Protein 5FJL (pdb70)

Radius of gyration: 15.06 Å; Cα contacts (8 Å, |Δi|>4): 364; chains: 1; bounding box: 35×38×42 Å

Solvent-accessible surface area: 7728 Å² total; per-residue (Å²): 120,59,120,46,96,19,94,0,62,11,114,58,47,32,81,4,58,6,121,29,42,85,62,138,93,41,16,60,0,83,4,25,112,45,18,90,108,105,60,148,71,122,119,72,63,58,44,18,64,1,88,8,63,3,4,145,45,41,55,0,66,62,110,0,66,0,25,4,132,45,103,83,82,2,70,10,41,62,7,57,2,33,0,32,0,46,7,118,114,91,101,40,161,38,128,5,80,1,44,1,78,34,51,145,100,143,43,17,28,0,17,0,85,20,112,99,64,48,189,41,69,2,71,79,0,40,0,9,57,18,117,42,1,63,22,160

Foldseek 3Di:
DDKDKWWKAFPVGDIWIKMWDDDPQKIWMDIDDWEWDADPNDIDIGWDKDFCSQWPHQFQAQKIKGWIDTDDADWFDKWKFFKWFDFPVDIDTDIWIWTWHADPVRIIIIMIGHDDGDRTGTGMMTTHDIDITMDD

Organism: NCBI:txid1520002

Secondary structure (DSSP, 8-state):
-EEEEEEEE-TTS-EEEEEEEEETTEEEEEE-S-EEEEETTEEEEE-EEEEGGGSSS-B--SEEEEE-B-SS------EEEEEEEE-SS-EEEEEEEEEEEE-TTS-EEEEEE-S---SSB-SEEEEEEEPPEEE-

InterPro domains:
  IPR000931 Adenovirus fibre protein [PR00307] (18-28)
  IPR000931 Adenovirus fibre protein [PR00307] (31-43)
  IPR000931 Adenovirus fibre protein [PR00307] (164-178)
  IPR000931 Adenovirus fibre protein [PR00307] (197-207)
  IPR000931 Adenovirus fibre protein [PR00307] (256-270)
  IPR000939 Adenoviral fibre protein, repeat/shaft region [PF00608] (40-65)
  IPR000939 Adenoviral fibre protein, repeat/shaft region [PF00608] (79-104)
  IPR000939 Adenoviral fibre protein, repeat/shaft region [PF00608] (114-141)
  IPR000939 Adenoviral fibre protein, repeat/shaft region [PF00608] (187-224)
  IPR009013 Attachment protein shaft domain superfamily [SSF51225] (78-154)
  IPR009013 Attachment protein shaft domain superfamily [SSF51225] (154-234)
  IPR010537 Avian adenovirus fibre, N-terminal [PF06536] (229-280)

B-factor: mean 25.78, std 10.42, range [11.17, 63.88]

Sequence (136 aa):
VSYSSDGHFLTKSGGVIINFRKTRVTSIITTITIILGNYGLRVVNGELQN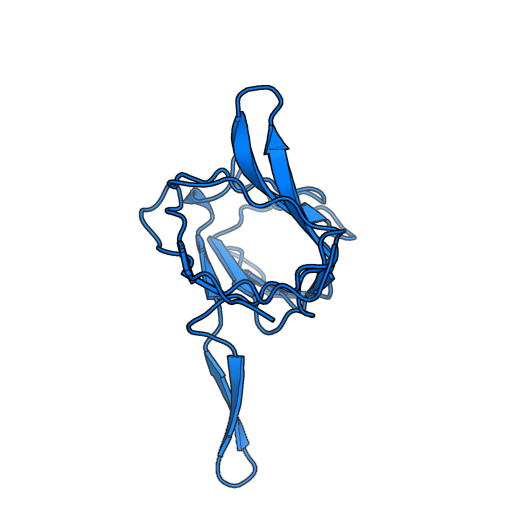TPLTFKGADFKSSTTLKDELLLIPLEGAVQLNTAPSTALLCIFITTDHVYRELLCCMMQFLTDVDKTPFLVVLRSSESKHETIQYMHIVTVHPFLSL

Nearest PDB structures (foldseek):
  5fjl-assembly1_A  TM=1.007E+00  e=2.735E-24  Raptor siadenovirus A
  5fld-assembly1_A  TM=9.907E-01  e=1.292E-20  Raptor siadenovirus A
  4cw8-assembly1_A  TM=8.689E-01  e=6.786E-10  Turkey adenovirus 3
  4d62-assembly1_A  TM=8.822E-01  e=1.836E-09  Avirulent turkey hemorrhagic enteritis virus
  4odb-assembly1_B  TM=4.948E-01  e=6.831E-03  Mammalian orthoreovirus 1 Lang

Structure (mmCIF, N/CA/C/O backbone):
data_5FJL
#
_entry.id   5FJL
#
_cell.length_a   81.720
_cell.length_b   81.720
_cell.length_c   81.720
_cell.angle_alpha   90.00
_cell.angle_beta   90.00
_cell.angle_gamma   90.00
#
_symmetry.space_group_name_H-M   'P 21 3'
#
loop_
_entity.id
_entity.type
_entity.pdbx_description
1 polymer 'FIBER PROTEIN'
2 non-polymer 'CHLORIDE ION'
3 water water
#
loop_
_atom_site.group_PDB
_atom_site.id
_atom_site.type_symbol
_atom_site.label_atom_id
_atom_site.label_alt_id
_atom_site.label_comp_id
_atom_site.label_asym_id
_atom_site.label_entity_id
_atom_site.label_seq_id
_atom_site.pdbx_PDB_ins_code
_atom_site.Cartn_x
_atom_site.Cartn_y
_atom_site.Cartn_z
_atom_site.occupancy
_atom_site.B_iso_or_equiv
_atom_site.auth_seq_id
_atom_site.auth_comp_id
_atom_site.auth_asym_id
_atom_site.auth_atom_id
_atom_site.pdbx_PDB_model_num
ATOM 1 N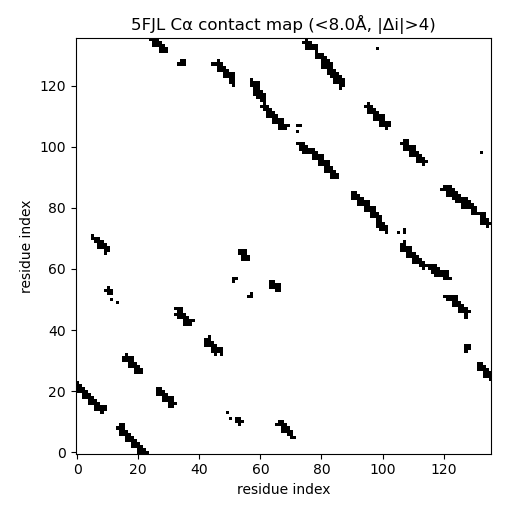 N . VAL A 1 37 ? 8.443 0.243 33.751 1.00 46.62 327 VAL A N 1
ATOM 2 C CA . VAL A 1 37 ? 8.051 1.599 34.270 1.00 46.54 327 VAL A CA 1
ATOM 3 C C . VAL A 1 37 ? 8.721 2.736 33.470 1.00 47.58 327 VAL A C 1
ATOM 4 O O . VAL A 1 37 ? 9.878 2.622 33.030 1.00 49.73 327 VAL A O 1
ATOM 8 N N . SER A 1 38 ? 7.983 3.823 33.271 1.00 41.76 328 SER A N 1
ATOM 9 C CA . SER A 1 38 ? 8.546 5.045 32.697 1.00 39.39 328 SER A CA 1
ATOM 10 C C . SER A 1 38 ? 7.949 6.229 33.441 1.00 37.21 328 SER A C 1
ATOM 11 O O . SER A 1 38 ? 7.022 6.053 34.238 1.00 30.89 328 SER A O 1
ATOM 14 N N . TYR A 1 39 ? 8.529 7.404 33.215 1.00 33.94 329 TYR A N 1
ATOM 15 C CA . TYR A 1 39 ? 8.218 8.610 33.974 1.00 34.57 329 TYR A CA 1
ATOM 16 C C . TYR A 1 39 ? 8.106 9.756 33.007 1.00 32.14 329 TYR A C 1
ATOM 17 O O . TYR A 1 39 ? 8.810 9.787 31.988 1.00 33.56 329 TYR A O 1
ATOM 26 N N . SER A 1 40 ? 7.203 10.693 33.269 1.00 28.26 330 SER A N 1
ATOM 27 C CA A SER A 1 40 ? 7.133 11.931 32.494 0.50 27.55 330 SER A CA 1
ATOM 28 C CA B SER A 1 40 ? 7.204 11.931 32.518 0.50 27.25 330 SER A CA 1
ATOM 29 C C . SER A 1 40 ? 6.887 13.089 33.447 1.00 27.79 330 SER A C 1
ATOM 30 O O . SER A 1 40 ? 6.114 12.949 34.388 1.00 28.48 330 SER A O 1
ATOM 35 N N . ASP A 1 41 ? 7.532 14.206 33.207 1.00 24.85 331 ASP A N 1
ATOM 36 C CA . ASP A 1 41 ? 7.335 15.427 33.972 1.00 25.49 331 ASP A CA 1
ATOM 37 C C . ASP A 1 41 ? 6.528 16.360 33.111 1.00 23.61 331 ASP A C 1
ATOM 38 O O . ASP A 1 41 ? 6.633 16.357 31.876 1.00 25.64 331 ASP A O 1
ATOM 43 N N . GLY A 1 42 ? 5.716 17.191 33.757 1.00 20.49 332 GLY A N 1
ATOM 44 C CA . GLY A 1 42 ? 4.981 18.220 33.060 1.00 20.19 332 GLY A CA 1
ATOM 45 C C . GLY A 1 42 ? 4.583 19.354 33.988 1.00 17.93 332 GLY A C 1
ATOM 46 O O . GLY A 1 42 ? 4.900 19.374 35.168 1.00 18.66 332 GLY A O 1
ATOM 47 N N . HIS A 1 43 ? 3.915 20.349 33.426 1.00 17.44 333 HIS A N 1
ATOM 48 C CA . HIS A 1 43 ? 3.394 21.442 34.214 1.00 17.08 333 HIS A CA 1
ATOM 49 C C . HIS A 1 43 ? 2.182 22.060 33.572 1.00 17.46 333 HIS A C 1
ATOM 50 O O . HIS A 1 43 ? 1.911 21.885 32.382 1.00 17.45 333 HIS A O 1
ATOM 57 N N . PHE A 1 44 ? 1.466 22.812 34.389 1.00 15.84 334 PHE A N 1
ATOM 58 C CA . PHE A 1 44 ? 0.366 23.666 33.964 1.00 16.21 334 PHE A CA 1
ATOM 59 C C . PHE A 1 44 ? 0.544 25.081 34.496 1.00 16.31 334 PHE A C 1
ATOM 60 O O . PHE A 1 44 ? 1.221 25.278 35.537 1.00 17.93 334 PHE A O 1
ATOM 68 N N . LEU A 1 45 ? -0.013 26.057 33.801 1.00 16.06 335 LEU A N 1
ATOM 69 C CA . LEU A 1 45 ? -0.140 27.441 34.252 1.00 16.68 335 LEU A CA 1
ATOM 70 C C . LEU A 1 45 ? -1.566 27.701 34.698 1.00 16.33 335 LEU A C 1
ATOM 71 O O . LEU A 1 45 ? -2.512 27.299 34.003 1.00 17.46 335 LEU A O 1
ATOM 76 N N . THR A 1 46 ? -1.720 28.401 35.802 1.00 16.46 336 THR A N 1
ATOM 77 C CA . THR A 1 46 ? -3.029 28.872 36.265 1.00 17.12 336 THR A CA 1
ATOM 78 C C . THR A 1 46 ? -3.308 30.283 35.715 1.00 18.03 336 THR A C 1
ATOM 79 O O . THR A 1 46 ? -2.399 30.950 35.168 1.00 18.15 336 THR A O 1
ATOM 83 N N . LYS A 1 47 ? -4.531 30.762 35.884 1.00 18.02 337 LYS A N 1
ATOM 84 C CA . LYS A 1 47 ? -4.917 32.097 35.363 1.00 19.78 337 LYS A CA 1
ATOM 85 C C . LYS A 1 47 ? -4.082 33.199 35.938 1.00 20.64 337 LYS A C 1
ATOM 86 O O . LYS A 1 47 ? -3.801 34.165 35.221 1.00 23.50 337 LYS A O 1
ATOM 92 N N . SER A 1 48 ? -3.641 33.088 37.184 1.00 19.34 338 SER A N 1
ATOM 93 C CA . SER A 1 48 ? -2.861 34.141 37.831 1.00 20.09 338 SER A CA 1
ATOM 94 C C . SER A 1 48 ? -1.369 34.006 37.501 1.00 21.93 338 SER A C 1
ATOM 95 O O . SER A 1 48 ? -0.560 34.790 38.020 1.00 25.81 338 SER A O 1
ATOM 98 N N . GLY A 1 49 ? -1.003 33.016 36.699 1.00 20.98 339 GLY A N 1
ATOM 99 C CA . GLY A 1 49 ? 0.399 32.781 36.344 1.00 22.95 339 GLY A CA 1
ATOM 100 C C . GLY A 1 49 ? 1.177 31.838 37.217 1.00 23.54 339 GLY A C 1
ATOM 101 O O . GLY A 1 49 ? 2.443 31.744 37.120 1.00 28.66 339 GLY A O 1
ATOM 102 N N . GLY A 1 50 ? 0.520 31.081 38.076 1.00 20.95 340 GLY A N 1
ATOM 103 C CA . GLY A 1 50 ? 1.146 30.087 38.918 1.00 20.93 340 GLY A CA 1
ATOM 104 C C . GLY A 1 50 ? 1.508 28.863 38.091 1.00 20.96 340 GLY A C 1
ATOM 105 O O . GLY A 1 50 ? 0.836 28.546 37.095 1.00 21.26 340 GLY A O 1
ATOM 106 N N . VAL A 1 51 ? 2.580 28.185 38.483 1.00 19.98 341 VAL A N 1
ATOM 107 C CA . VAL A 1 51 ? 3.015 26.960 37.828 1.00 19.09 341 VAL A CA 1
ATOM 108 C C . VAL A 1 51 ? 2.753 25.778 38.757 1.00 20.81 341 VAL A C 1
ATOM 109 O O . VAL A 1 51 ? 3.186 25.807 39.918 1.00 21.88 341 VAL A O 1
ATOM 113 N N . ILE A 1 52 ? 2.062 24.775 38.239 1.00 19.27 342 ILE A N 1
ATOM 114 C CA A ILE A 1 52 ? 1.799 23.486 38.901 0.50 19.47 342 ILE A CA 1
ATOM 115 C CA B ILE A 1 52 ? 1.827 23.504 38.917 0.50 20.11 342 ILE A CA 1
ATOM 116 C C . ILE A 1 52 ? 2.669 22.462 38.201 1.00 19.50 342 ILE A C 1
ATOM 117 O O . ILE A 1 52 ? 2.435 22.158 37.054 1.00 19.67 342 ILE A O 1
ATOM 126 N N . ASN A 1 53 ? 3.626 21.890 38.892 1.00 19.92 343 ASN A N 1
ATOM 127 C CA . ASN A 1 53 ? 4.470 20.845 38.313 1.00 20.33 343 ASN A CA 1
ATOM 128 C C . ASN A 1 53 ? 3.906 19.506 38.681 1.00 19.59 343 ASN A C 1
ATOM 129 O O . ASN A 1 53 ? 3.335 19.334 39.786 1.00 19.59 343 ASN A O 1
ATOM 134 N N . PHE A 1 54 ? 4.025 18.538 37.788 1.00 18.84 344 PHE A N 1
ATOM 135 C CA . PHE A 1 54 ? 3.635 17.178 38.119 1.00 19.50 344 PHE A CA 1
ATOM 136 C C . PHE A 1 54 ? 4.600 16.146 37.544 1.00 20.21 344 PHE A C 1
ATOM 137 O O . PHE A 1 54 ? 5.326 16.442 36.606 1.00 19.85 344 PHE A O 1
ATOM 145 N N . ARG A 1 55 ? 4.612 14.950 38.135 1.00 20.21 345 ARG A N 1
ATOM 146 C CA . ARG A 1 55 ? 5.375 13.819 37.634 1.00 22.49 345 ARG A CA 1
ATOM 147 C C . ARG A 1 55 ? 4.481 12.628 37.527 1.00 21.49 345 ARG A C 1
ATOM 148 O O . ARG A 1 55 ? 3.821 12.287 38.517 1.00 21.20 345 ARG A O 1
ATOM 156 N N . LYS A 1 56 ? 4.415 12.011 36.350 1.00 22.18 346 LYS A N 1
ATOM 157 C CA . LYS A 1 56 ? 3.602 10.813 36.084 1.00 22.92 346 LYS A CA 1
ATOM 158 C C . LYS A 1 56 ? 4.526 9.611 36.098 1.00 26.51 346 LYS A C 1
ATOM 159 O O . LYS A 1 56 ? 5.619 9.649 35.503 1.00 29.13 346 LYS A O 1
ATOM 165 N N . THR A 1 57 ? 4.129 8.574 36.817 1.00 23.27 347 THR A N 1
ATOM 166 C CA . THR A 1 57 ? 4.789 7.274 36.827 1.00 24.38 347 THR A CA 1
ATOM 167 C C . THR A 1 57 ? 3.844 6.275 36.179 1.00 25.71 347 THR A C 1
ATOM 168 O O 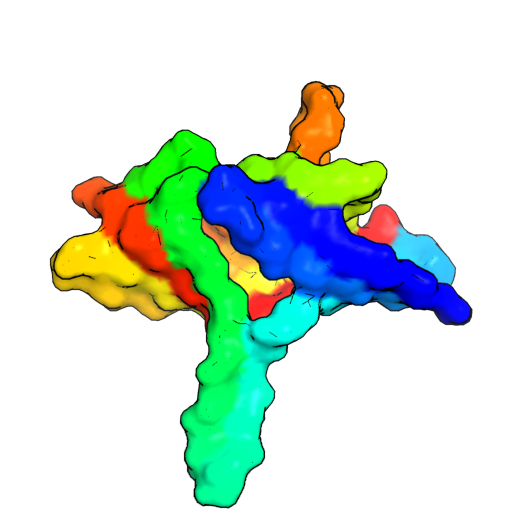. THR A 1 57 ? 2.731 6.071 36.657 1.00 24.07 347 THR A O 1
ATOM 172 N N . ARG A 1 58 ? 4.282 5.639 35.085 1.00 28.16 348 ARG A N 1
ATOM 173 C CA . ARG A 1 58 ? 3.463 4.686 34.356 1.00 31.49 348 ARG A CA 1
ATOM 174 C C . ARG A 1 58 ? 3.903 3.273 34.655 1.00 36.63 348 ARG A C 1
ATOM 175 O O . ARG A 1 58 ? 5.064 2.945 34.405 1.00 38.62 348 ARG A O 1
ATOM 183 N N . VAL A 1 59 ? 2.981 2.444 35.140 1.00 38.37 349 VAL A N 1
ATOM 184 C CA . VAL A 1 59 ? 3.203 0.993 35.234 1.00 45.23 349 VAL A CA 1
ATOM 185 C C . VAL A 1 59 ? 2.077 0.239 34.526 1.00 44.02 349 VAL A C 1
ATOM 186 O O . VAL A 1 59 ? 0.955 0.133 35.041 1.00 43.04 349 VAL A O 1
ATOM 190 N N . THR A 1 60 ? 2.394 -0.273 33.333 1.00 43.87 350 THR A N 1
ATOM 191 C CA . THR A 1 60 ? 1.411 -0.810 32.385 1.00 44.06 350 THR A CA 1
ATOM 192 C C . THR A 1 60 ? 0.354 0.262 32.053 1.00 45.68 350 THR A C 1
ATOM 193 O O . THR A 1 60 ? 0.726 1.408 31.782 1.00 47.37 350 THR A O 1
ATOM 197 N N . SER A 1 61 ? -0.940 -0.087 32.104 1.00 41.07 351 SER A N 1
ATOM 198 C CA . SER A 1 61 ? -2.030 0.855 31.820 1.00 40.00 351 SER A CA 1
ATOM 199 C C . SER A 1 61 ? -2.460 1.729 33.004 1.00 35.17 351 SER A C 1
ATOM 200 O O . SER A 1 61 ? -3.444 2.474 32.875 1.00 40.45 351 SER A O 1
ATOM 203 N N A ILE A 1 62 ? -1.781 1.628 34.148 0.50 32.08 352 ILE A N 1
ATOM 204 N N B ILE A 1 62 ? -1.743 1.645 34.122 0.50 30.42 352 ILE A N 1
ATOM 205 C CA A ILE A 1 62 ? -2.048 2.591 35.224 0.50 29.00 352 ILE A CA 1
ATOM 206 C CA B ILE A 1 62 ? -1.975 2.515 35.277 0.50 26.73 352 ILE A CA 1
ATOM 207 C C A ILE A 1 62 ? -0.937 3.603 35.422 0.50 27.30 352 ILE A C 1
ATOM 208 C C B ILE A 1 62 ? -0.940 3.640 35.238 0.50 25.87 352 ILE A C 1
ATOM 209 O O A ILE A 1 62 ? 0.254 3.245 35.533 0.50 24.72 352 ILE A O 1
ATOM 210 O O B ILE A 1 62 ? 0.228 3.410 34.928 0.50 24.26 352 ILE A O 1
ATOM 219 N N . THR A 1 63 ? -1.364 4.866 35.516 1.00 24.52 353 THR A N 1
ATOM 220 C CA A THR A 1 63 ? -0.461 5.963 35.756 0.50 23.17 353 THR A CA 1
ATOM 221 C CA B THR A 1 63 ? -0.395 5.875 35.843 0.50 23.70 353 THR A CA 1
ATOM 222 C C . THR A 1 63 ? -0.762 6.549 37.147 1.00 22.04 353 THR A C 1
ATOM 223 O O . THR A 1 63 ? -1.926 6.682 37.511 1.00 21.97 353 THR A O 1
ATOM 230 N N . ILE A 1 64 ? 0.273 6.912 37.854 1.00 20.04 354 ILE A N 1
ATOM 231 C CA . ILE A 1 64 ? 0.179 7.573 39.160 1.00 20.04 354 ILE A CA 1
ATOM 232 C C . ILE A 1 64 ? 0.861 8.908 39.017 1.00 20.69 354 ILE A C 1
ATOM 233 O O . ILE A 1 64 ? 2.033 8.986 38.638 1.00 20.74 354 ILE A O 1
ATOM 238 N N . THR A 1 65 ? 0.144 9.982 39.320 1.00 18.05 355 THR A N 1
ATOM 239 C CA . THR A 1 65 ? 0.652 11.343 39.184 1.00 18.03 355 THR A CA 1
ATOM 240 C C . THR A 1 65 ? 0.735 12.019 40.526 1.00 18.47 355 THR A C 1
ATOM 241 O O . THR A 1 65 ? -0.242 11.992 41.310 1.00 18.36 355 THR A O 1
ATOM 245 N N A ILE A 1 66 ? 1.874 12.646 40.791 0.50 18.54 356 ILE A N 1
ATOM 246 N N B ILE A 1 66 ? 1.854 12.664 40.803 0.50 18.14 356 ILE A N 1
ATOM 247 C CA A ILE A 1 66 ? 2.137 13.413 42.002 0.50 18.69 356 ILE A CA 1
ATOM 248 C CA B ILE A 1 66 ? 1.995 13.445 42.014 0.50 18.11 356 ILE A CA 1
ATOM 249 C C A ILE A 1 66 ? 2.312 14.865 41.584 0.50 19.26 356 ILE A C 1
ATOM 250 C C B ILE A 1 66 ? 2.457 14.864 41.701 0.50 18.81 356 ILE A C 1
ATOM 251 O O A ILE A 1 66 ? 2.833 15.126 40.503 0.50 18.63 356 ILE A O 1
ATOM 252 O O B ILE A 1 66 ? 3.313 15.114 40.844 0.50 18.52 356 ILE A O 1
ATOM 261 N N . LEU A 1 67 ? 1.860 15.805 42.401 1.00 19.50 357 LEU A N 1
ATOM 262 C CA . LEU A 1 67 ? 2.155 17.215 42.185 1.00 19.56 357 LEU A CA 1
ATOM 263 C C . LEU A 1 67 ? 3.424 17.605 42.941 1.00 23.73 357 LEU A C 1
ATOM 264 O O . LEU A 1 67 ? 3.658 17.148 44.054 1.00 26.30 357 LEU A O 1
ATOM 269 N N . GLY A 1 68 ? 4.228 18.461 42.347 1.00 22.37 358 GLY A N 1
ATOM 270 C CA . GLY A 1 68 ? 5.524 18.814 42.906 1.00 25.24 358 GLY A CA 1
ATOM 271 C C . GLY A 1 68 ? 5.507 20.007 43.801 1.00 27.33 358 GLY A C 1
ATOM 272 O O . GLY A 1 68 ? 4.531 20.744 43.865 1.00 28.57 358 GLY A O 1
ATOM 273 N N . ASN A 1 69 ? 6.621 20.203 44.519 1.00 31.27 359 ASN A N 1
ATOM 274 C CA . ASN A 1 69 ? 6.935 21.513 45.157 1.00 37.18 359 ASN A CA 1
ATOM 275 C C . ASN A 1 69 ? 6.065 21.872 46.350 1.00 33.48 359 ASN A C 1
ATOM 276 O O . ASN A 1 69 ? 5.795 23.037 46.612 1.00 38.22 359 ASN A O 1
ATOM 281 N N . TYR A 1 70 ? 5.626 20.852 47.065 1.00 33.44 360 TYR A N 1
ATOM 282 C CA . TYR A 1 70 ? 4.799 21.067 48.236 1.00 32.67 360 TYR A CA 1
ATOM 283 C C . TYR A 1 70 ? 4.867 19.804 49.077 1.00 31.70 360 TYR A C 1
ATOM 284 O O . TYR A 1 70 ? 5.322 18.773 48.595 1.00 34.32 360 TYR A O 1
ATOM 293 N N . GLY A 1 71 ? 4.409 19.899 50.321 1.00 30.91 361 GLY A N 1
ATOM 294 C CA . GLY A 1 71 ? 4.140 18.737 51.172 1.00 29.59 361 GLY A CA 1
ATOM 295 C C . GLY A 1 71 ? 4.506 18.953 52.635 1.00 28.75 361 GLY A C 1
ATOM 296 O O . GLY A 1 71 ? 4.948 20.042 53.019 1.00 25.02 361 GLY A O 1
ATOM 297 N N . LEU A 1 72 ? 4.286 17.886 53.425 1.00 27.98 362 LEU A N 1
ATOM 298 C CA . LEU A 1 72 ? 4.614 17.825 54.852 1.00 26.19 362 LEU A CA 1
ATOM 299 C C . LEU A 1 72 ? 6.039 17.326 55.125 1.00 25.60 362 LEU A C 1
ATOM 300 O O . LEU A 1 72 ? 6.555 16.492 54.406 1.00 26.53 362 LEU A O 1
ATOM 305 N N . ARG A 1 73 ? 6.630 17.829 56.211 1.00 24.53 363 ARG A N 1
ATOM 306 C CA . ARG A 1 73 ? 7.907 17.311 56.716 1.00 24.62 363 ARG A CA 1
ATOM 307 C C . ARG A 1 73 ? 7.904 17.389 58.220 1.00 22.28 363 ARG A C 1
ATOM 308 O O . ARG A 1 73 ? 7.231 18.233 58.816 1.00 24.22 363 ARG A O 1
ATOM 316 N N . VAL A 1 74 ? 8.664 16.490 58.847 1.00 23.14 364 VAL A N 1
ATOM 317 C CA . VAL A 1 74 ? 8.860 16.565 60.283 1.00 22.91 364 VAL A CA 1
ATOM 318 C C . VAL A 1 74 ? 10.326 16.923 60.523 1.00 22.28 364 VAL A C 1
ATOM 319 O O . VAL A 1 74 ? 11.181 16.270 59.992 1.00 25.22 364 VAL A O 1
ATOM 323 N N . VAL A 1 75 ? 10.545 17.992 61.283 1.00 25.60 365 VAL A N 1
ATOM 324 C CA . VAL A 1 75 ? 11.893 18.539 61.517 1.00 28.04 365 VAL A CA 1
ATOM 325 C C . VAL A 1 75 ? 12.066 18.661 63.011 1.00 28.59 365 VAL A C 1
ATOM 326 O O . VAL A 1 75 ? 11.448 19.512 63.641 1.00 30.37 365 VAL A O 1
ATOM 330 N N . ASN A 1 76 ? 12.864 17.757 63.580 1.00 29.30 366 ASN A N 1
ATOM 331 C CA . ASN A 1 76 ? 13.081 17.703 65.040 1.00 32.13 366 ASN A CA 1
ATOM 332 C C . ASN A 1 76 ? 11.775 17.738 65.834 1.00 32.60 366 ASN A C 1
ATOM 333 O O . ASN A 1 76 ? 11.585 18.549 66.758 1.00 33.52 366 ASN A O 1
ATOM 338 N N . GLY A 1 77 ? 10.870 16.840 65.429 1.00 30.91 367 GLY A N 1
ATOM 339 C CA . GLY A 1 77 ? 9.590 16.618 66.060 1.00 31.01 367 GLY A CA 1
ATOM 340 C C . GLY A 1 77 ? 8.515 17.639 65.816 1.00 31.27 367 GLY A C 1
ATOM 341 O O . GLY A 1 77 ? 7.467 17.581 66.448 1.00 31.05 367 GLY A O 1
ATOM 342 N N . GLU A 1 78 ? 8.766 18.586 64.911 1.00 30.49 368 GLU A N 1
ATOM 343 C CA . GLU A 1 78 ? 7.802 19.631 64.606 1.00 32.03 368 GLU A CA 1
ATOM 344 C C . GLU A 1 78 ? 7.378 19.484 63.158 1.00 27.84 368 GLU A C 1
ATOM 345 O O . GLU A 1 78 ? 8.201 19.314 62.267 1.00 28.55 368 GLU A O 1
ATOM 351 N N . LEU A 1 79 ? 6.071 19.501 62.948 1.00 27.20 369 LEU A N 1
ATOM 352 C CA . LEU A 1 79 ? 5.521 19.367 61.613 1.00 27.23 369 LEU A CA 1
ATOM 353 C C . LEU A 1 79 ? 5.627 20.720 60.909 1.00 27.36 369 LEU A C 1
ATOM 354 O O . LEU A 1 79 ? 5.220 21.746 61.479 1.00 31.29 369 LEU A O 1
ATOM 359 N N . GLN A 1 80 ? 6.158 20.685 59.703 1.00 25.51 370 GLN A N 1
ATOM 360 C CA . GLN A 1 80 ? 6.226 21.854 58.839 1.00 28.72 370 GLN A CA 1
ATOM 361 C C . GLN A 1 80 ? 5.556 21.493 57.539 1.00 27.71 370 GLN A C 1
ATOM 362 O O . GLN A 1 80 ? 5.405 20.314 57.211 1.00 27.71 370 GLN A O 1
ATOM 368 N N . ASN A 1 81 ? 5.117 22.489 56.786 1.00 24.83 371 ASN A N 1
ATOM 369 C CA . ASN A 1 81 ? 4.620 22.202 55.467 1.00 24.33 371 ASN A CA 1
ATOM 370 C C . ASN A 1 81 ? 4.734 23.355 54.492 1.00 22.79 371 ASN A C 1
ATOM 371 O O . ASN A 1 81 ? 4.808 24.508 54.889 1.00 25.94 371 ASN A O 1
ATOM 376 N N . THR A 1 82 ? 4.780 22.983 53.233 1.00 22.88 372 THR A N 1
ATOM 377 C CA . THR A 1 82 ? 4.725 23.905 52.130 1.00 23.84 372 THR A CA 1
ATOM 378 C C . THR A 1 82 ? 3.483 23.498 51.338 1.00 21.94 372 THR A C 1
ATOM 379 O O . THR A 1 82 ? 3.457 22.398 50.760 1.00 23.60 372 THR A O 1
ATOM 383 N N . PRO A 1 83 ? 2.455 24.365 51.333 1.00 21.48 373 PRO A N 1
ATOM 384 C CA . PRO A 1 83 ? 1.255 23.989 50.564 1.00 20.09 373 PRO A CA 1
ATOM 385 C C . PRO A 1 83 ? 1.365 24.325 49.114 1.00 19.83 373 PRO A C 1
ATOM 386 O O . PRO A 1 83 ? 2.244 25.111 48.716 1.00 21.66 373 PRO A O 1
ATOM 390 N N . LEU A 1 84 ? 0.496 23.758 48.294 1.00 17.79 374 LEU A N 1
ATOM 391 C CA . LEU A 1 84 ? 0.298 24.251 46.965 1.00 18.46 374 LEU A CA 1
ATOM 392 C C . LEU A 1 84 ? -0.846 25.267 47.030 1.00 17.58 374 LEU A C 1
ATOM 393 O O . LEU A 1 84 ? -1.976 24.910 47.398 1.00 17.89 374 LEU A O 1
ATOM 398 N N . THR A 1 85 ? -0.574 26.514 46.660 1.00 17.04 375 THR A N 1
ATOM 399 C CA . THR A 1 85 ? -1.503 27.614 46.887 1.00 17.19 375 THR A CA 1
ATOM 400 C C . THR A 1 85 ? -2.086 28.128 45.585 1.00 18.12 375 THR A C 1
ATOM 401 O O . THR A 1 85 ? -1.374 28.404 44.608 1.00 19.41 375 THR A O 1
ATOM 405 N N . PHE A 1 86 ? -3.406 28.230 45.585 1.00 16.35 376 PHE A N 1
ATOM 406 C CA . PHE A 1 86 ? -4.172 28.845 44.501 1.00 16.21 376 PHE A CA 1
ATOM 407 C C . PHE A 1 86 ? -4.810 30.124 45.015 1.00 16.71 376 PHE A C 1
ATOM 408 O O . PHE A 1 86 ? -5.230 30.201 46.179 1.00 18.26 376 PHE A O 1
ATOM 416 N N . LYS A 1 87 ? -4.930 31.111 44.157 1.00 17.17 377 LYS A N 1
ATOM 417 C CA . LYS A 1 87 ? -5.619 32.344 44.463 1.00 16.94 377 LYS A CA 1
ATOM 418 C C . LYS A 1 87 ? -7.077 32.246 44.056 1.00 16.35 377 LYS A C 1
ATOM 419 O O . LYS A 1 87 ? -7.408 31.504 43.127 1.00 16.23 377 LYS A O 1
ATOM 425 N N . GLY A 1 88 ? -7.946 33.069 44.642 1.00 17.50 378 GLY A N 1
ATOM 426 C CA . GLY A 1 88 ? -9.305 33.176 44.115 1.00 18.00 378 GLY A CA 1
ATOM 427 C C . GLY A 1 88 ? -9.377 33.416 42.609 1.00 17.23 378 GLY A C 1
ATOM 428 O O . GLY A 1 88 ? -10.245 32.882 41.909 1.00 18.62 378 GLY A O 1
ATOM 429 N N . ALA A 1 89 ? -8.430 34.205 42.107 1.00 18.48 379 ALA A N 1
ATOM 430 C CA . ALA A 1 89 ? -8.326 34.526 40.697 1.00 18.91 379 ALA A CA 1
ATOM 431 C C . ALA A 1 89 ? -8.059 33.331 39.811 1.00 18.48 379 ALA A C 1
ATOM 432 O O . ALA A 1 89 ? -8.240 33.447 38.591 1.00 21.54 379 ALA A O 1
ATOM 434 N N . ASP A 1 90 ? -7.620 32.199 40.380 1.00 16.78 380 ASP A N 1
ATOM 435 C CA . ASP A 1 90 ? -7.355 31.010 39.601 1.00 17.39 380 ASP A CA 1
ATOM 436 C C . ASP A 1 90 ? -8.619 30.208 39.275 1.00 16.05 380 ASP A C 1
ATOM 437 O O . ASP A 1 90 ? -8.581 29.306 38.452 1.00 16.75 380 ASP A O 1
ATOM 442 N N . PHE A 1 91 ? -9.736 30.514 39.953 1.00 16.08 381 PHE A N 1
ATOM 443 C CA . PHE A 1 91 ? -10.954 29.748 39.782 1.00 16.92 381 PHE A CA 1
ATOM 444 C C . PHE A 1 91 ? -11.815 30.354 38.683 1.00 18.78 381 PHE A C 1
ATOM 445 O O . PHE A 1 91 ? -11.715 31.562 38.393 1.00 19.36 381 PHE A O 1
ATOM 453 N N . LYS A 1 92 ? -12.674 29.543 38.086 1.00 17.71 382 LYS A N 1
ATOM 454 C CA . LYS A 1 92 ? -13.640 30.077 37.103 1.00 20.03 382 LYS A CA 1
ATOM 455 C C . LYS A 1 92 ? -14.521 31.109 37.784 1.00 20.75 382 LYS A C 1
ATOM 456 O O . LYS A 1 92 ? -14.767 32.216 37.235 1.00 22.55 382 LYS A O 1
ATOM 462 N N . SER A 1 93 ? -15.003 30.785 38.962 1.00 20.08 383 SER A N 1
ATOM 463 C CA . SER A 1 93 ? -15.710 31.658 39.826 1.00 22.80 383 SER A CA 1
ATOM 464 C C . SER A 1 93 ? -15.058 31.587 41.210 1.00 23.18 383 SER A C 1
ATOM 465 O O . SER A 1 93 ? -14.817 30.500 41.704 1.00 23.50 383 SER A O 1
ATOM 468 N N . SER A 1 94 ? -14.817 32.730 41.832 1.00 24.65 384 SER A N 1
ATOM 469 C CA . SER A 1 94 ? -14.183 32.747 43.147 1.00 24.47 384 SER A CA 1
ATOM 470 C C . SER A 1 94 ? -15.113 32.492 44.333 1.00 23.36 384 SER A C 1
ATOM 471 O O . SER A 1 94 ? -14.664 32.385 45.469 1.00 23.33 384 SER A O 1
ATOM 474 N N . THR A 1 95 ? -16.424 32.361 44.111 1.00 20.44 385 THR A N 1
ATOM 475 C CA A THR A 1 95 ? -17.308 32.032 45.210 0.50 19.98 385 THR A CA 1
ATOM 476 C CA B THR A 1 95 ? -17.289 32.049 45.234 0.50 19.91 385 THR A CA 1
ATOM 477 C C . THR A 1 95 ? -16.993 30.650 45.750 1.00 20.03 385 THR A C 1
ATOM 478 O O . THR A 1 95 ? -16.706 29.734 44.967 1.00 19.64 385 THR A O 1
ATOM 485 N N . LEU A 1 96 ? -17.085 30.507 47.059 1.00 18.00 386 LEU A N 1
ATOM 486 C CA . LEU A 1 96 ? -16.761 29.255 47.738 1.00 18.28 386 LEU A CA 1
ATOM 487 C C . LEU A 1 96 ? -17.917 28.244 47.635 1.00 18.88 386 LEU A C 1
ATOM 488 O O . LEU A 1 96 ? -18.515 27.847 48.642 1.00 19.50 386 LEU A O 1
ATOM 493 N N . LYS A 1 97 ? -18.149 27.823 46.408 1.00 19.57 387 LYS A N 1
ATOM 494 C CA . LYS A 1 97 ? -19.191 26.877 46.070 1.00 19.72 387 LYS A CA 1
ATOM 495 C C . LYS A 1 97 ? -18.785 25.467 46.493 1.00 19.47 387 LYS A C 1
ATOM 496 O O . LYS A 1 97 ? -17.618 25.210 46.823 1.00 19.01 387 LYS A O 1
ATOM 502 N N . ASP A 1 98 ? -19.714 24.531 46.396 1.00 18.47 388 ASP A N 1
ATOM 503 C CA . ASP A 1 98 ? -19.363 23.120 46.679 1.00 18.77 388 ASP A CA 1
ATOM 504 C C . ASP A 1 98 ? -18.758 22.361 45.475 1.00 18.38 388 ASP A C 1
ATOM 505 O O . ASP A 1 98 ? -18.373 21.180 45.578 1.00 17.48 388 ASP A O 1
ATOM 510 N N . GLU A 1 99 ? -18.614 23.050 44.342 1.00 17.22 389 GLU A N 1
ATOM 511 C CA . GLU A 1 99 ? -17.930 22.560 43.164 1.00 19.06 389 GLU A CA 1
ATOM 512 C C . GLU A 1 99 ? -17.101 23.728 42.674 1.00 18.10 389 GLU A C 1
ATOM 513 O O . GLU A 1 99 ? -17.659 24.815 42.431 1.00 19.09 389 GLU A O 1
ATOM 519 N N . LEU A 1 100 ? -15.807 23.518 42.480 1.00 16.10 390 LEU A N 1
ATOM 520 C CA . LEU A 1 100 ? -14.915 24.582 42.032 1.00 15.98 390 LEU A CA 1
ATOM 521 C C . LEU A 1 100 ? -14.132 24.107 40.830 1.00 15.72 390 LEU A C 1
ATOM 522 O O . LEU A 1 100 ? -13.710 22.949 40.749 1.00 16.20 390 LEU A O 1
ATOM 527 N N . LEU A 1 101 ? -13.882 25.023 39.887 1.00 16.20 391 LEU A N 1
ATOM 528 C CA A LEU A 1 101 ? -13.195 24.733 38.636 0.50 16.20 391 LEU A CA 1
ATOM 529 C CA B LEU A 1 101 ? -13.178 24.711 38.645 0.50 16.15 391 LEU A CA 1
ATOM 530 C C . LEU A 1 101 ? -11.969 25.613 38.486 1.00 16.71 391 LEU A C 1
ATOM 531 O O . LEU A 1 101 ? -12.078 26.823 38.594 1.00 17.43 391 LEU A O 1
ATOM 540 N N . ILE A 1 102 ? -10.822 25.007 38.229 1.00 15.60 392 ILE A N 1
ATOM 541 C CA . ILE A 1 102 ? -9.575 25.741 38.009 1.00 15.55 392 ILE A CA 1
ATOM 542 C C . ILE A 1 102 ? -9.135 25.440 36.582 1.00 16.10 392 ILE A C 1
ATOM 543 O O . ILE A 1 102 ? -8.616 24.370 36.304 1.00 15.69 392 ILE A O 1
ATOM 548 N N . PRO A 1 103 ? -9.310 26.412 35.659 1.00 15.89 393 PRO A N 1
ATOM 549 C CA . PRO A 1 103 ? -8.882 26.160 34.289 1.00 16.27 393 PRO A CA 1
ATOM 550 C C . PRO A 1 103 ? -7.366 26.287 34.164 1.00 16.72 393 PRO A C 1
ATOM 551 O O . PRO A 1 103 ? -6.783 27.200 34.783 1.00 18.51 393 PRO A O 1
ATOM 555 N N . LEU A 1 104 ? -6.755 25.397 33.422 1.00 16.55 394 LEU A N 1
ATOM 556 C CA . LEU A 1 104 ? -5.302 25.324 33.309 1.00 16.47 394 LEU A CA 1
ATOM 557 C C . LEU A 1 104 ? -4.876 25.505 31.857 1.00 18.49 394 LEU A C 1
ATOM 558 O O . LEU A 1 104 ? -5.694 25.377 30.933 1.00 20.34 394 LEU A O 1
ATOM 563 N N . GLU A 1 105 ? -3.602 25.779 31.655 1.00 17.76 395 GLU A N 1
ATOM 564 C CA . GLU A 1 105 ? -2.979 25.751 30.334 1.00 18.87 395 GLU A CA 1
ATOM 565 C C . GLU A 1 105 ? -1.706 24.953 30.413 1.00 19.10 395 GLU A C 1
ATOM 566 O O . GLU A 1 105 ? -0.971 25.059 31.393 1.00 18.31 395 GLU A O 1
ATOM 572 N N . GLY A 1 106 ? -1.405 24.158 29.388 1.00 19.30 396 GLY A N 1
ATOM 573 C CA . GLY A 1 106 ? -0.158 23.441 29.314 1.00 18.95 396 GLY A CA 1
ATOM 574 C C . GLY A 1 106 ? -0.075 22.573 28.088 1.00 19.59 396 GLY A C 1
ATOM 575 O O . GLY A 1 106 ? -1.024 22.594 27.287 1.00 21.04 396 GLY A O 1
ATOM 576 N N . ALA A 1 107 ? 1.013 21.830 27.955 1.00 19.49 397 ALA A N 1
ATOM 577 C CA . ALA A 1 107 ? 1.278 21.105 26.706 1.00 21.90 397 ALA A CA 1
ATOM 578 C C . ALA A 1 107 ? 0.460 19.858 26.564 1.00 25.07 397 ALA A C 1
ATOM 579 O O . ALA A 1 107 ? 0.190 19.439 25.427 1.00 26.64 397 ALA A O 1
ATOM 581 N N . VAL A 1 108 ? 0.084 19.240 27.681 1.00 24.59 398 VAL A N 1
ATOM 582 C CA . VAL A 1 108 ? -0.547 17.918 27.613 1.00 26.98 398 VAL A CA 1
ATOM 583 C C . VAL A 1 108 ? -1.738 17.847 28.549 1.00 25.91 398 VAL A C 1
ATOM 584 O O . VAL A 1 108 ? -1.815 18.579 29.512 1.00 24.45 398 VAL A O 1
ATOM 588 N N . GLN A 1 109 ? -2.682 16.969 28.213 1.00 24.58 399 GLN A N 1
ATOM 589 C CA . GLN A 1 109 ? -3.817 16.707 29.055 1.00 25.07 399 GLN A CA 1
ATOM 590 C C . GLN A 1 109 ? -3.394 15.933 30.271 1.00 23.17 399 GLN A C 1
ATOM 591 O O . GLN A 1 109 ? -2.412 15.205 30.247 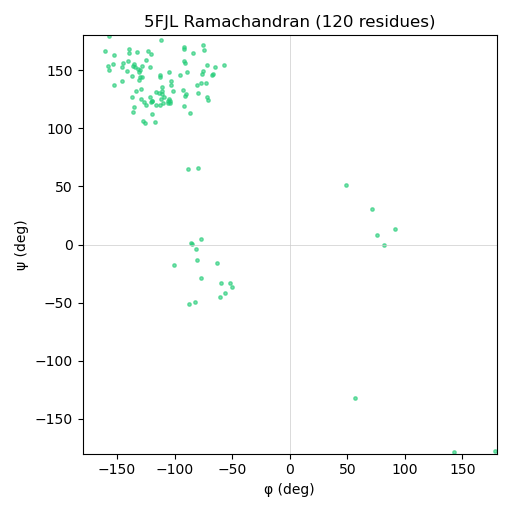1.00 24.92 399 GLN A O 1
ATOM 597 N N . LEU A 1 110 ? -4.178 16.085 31.338 1.00 23.00 400 LEU A N 1
ATOM 598 C CA . LEU A 1 110 ? -4.050 15.219 32.506 1.00 22.49 400 LEU A CA 1
ATOM 599 C C . LEU A 1 110 ? -5.459 14.831 32.922 1.00 20.60 400 LEU A C 1
ATOM 600 O O . LEU A 1 110 ? -6.273 15.676 33.220 1.00 21.63 400 LEU A O 1
ATOM 605 N N . ASN A 1 111 ? -5.763 13.531 32.878 1.00 20.21 401 ASN A N 1
ATOM 606 C CA . ASN A 1 111 ? -7.096 13.032 33.182 1.00 20.23 401 ASN A CA 1
ATOM 607 C C . ASN A 1 111 ? -6.942 11.998 34.273 1.00 19.57 401 ASN A C 1
ATOM 608 O O . ASN A 1 111 ? -6.199 11.045 34.077 1.00 21.17 401 ASN A O 1
ATOM 613 N N . THR A 1 112 ? -7.579 12.235 35.426 1.00 17.32 402 THR A N 1
ATOM 614 C CA . THR A 1 112 ? -7.419 11.321 36.586 1.00 17.96 402 THR A CA 1
ATOM 615 C C . THR A 1 112 ? -8.748 10.978 37.202 1.00 17.66 402 THR A C 1
ATOM 616 O O . THR A 1 112 ? -9.779 11.614 36.984 1.00 18.32 402 THR A O 1
ATOM 620 N N . ALA A 1 113 ? -8.715 9.936 38.052 1.00 17.57 403 ALA A N 1
ATOM 621 C CA . ALA A 1 113 ? -9.774 9.676 39.004 1.00 16.60 403 ALA A CA 1
ATOM 622 C C . ALA A 1 113 ? -9.671 10.693 40.152 1.00 15.95 403 ALA A C 1
ATOM 623 O O . ALA A 1 113 ? -8.654 11.414 40.263 1.00 15.54 403 ALA A O 1
ATOM 625 N N . PRO A 1 114 ? -10.680 10.808 41.004 1.00 15.44 404 PRO A N 1
ATOM 626 C CA . PRO A 1 114 ? -10.609 11.751 42.116 1.00 15.54 404 PRO A CA 1
ATOM 627 C C . PRO A 1 114 ? -9.720 11.254 43.228 1.00 14.89 404 PRO A C 1
ATOM 628 O O . PRO A 1 114 ? -9.683 10.042 43.483 1.00 14.87 404 PRO A O 1
ATOM 632 N N . SER A 1 115 ? -9.057 12.175 43.8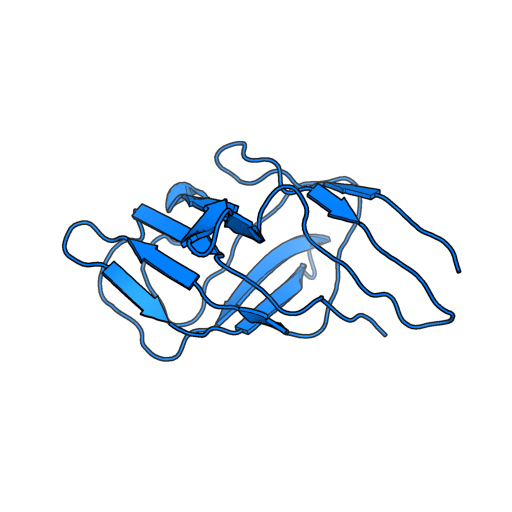98 1.00 14.36 405 SER A N 1
ATOM 633 C CA . SER A 1 115 ? -8.255 11.878 45.106 1.00 14.13 405 SER A CA 1
ATOM 634 C C . SER A 1 115 ? -8.614 12.830 46.221 1.00 14.90 405 SER A C 1
ATOM 635 O O . SER A 1 115 ? -9.050 13.952 46.009 1.00 15.92 405 SER A O 1
ATOM 638 N N . THR A 1 116 ? -8.483 12.350 47.445 1.00 14.03 406 THR A N 1
ATOM 639 C CA . THR A 1 116 ? -8.798 13.105 48.619 1.00 14.20 406 THR A CA 1
ATOM 640 C C . THR A 1 116 ? -7.658 14.054 48.977 1.00 14.21 406 THR A C 1
ATOM 641 O O . THR A 1 116 ? -6.483 13.651 48.971 1.00 14.38 406 THR A O 1
ATOM 645 N N . ALA A 1 117 ? -8.023 15.284 49.339 1.00 14.59 407 ALA A N 1
ATOM 646 C CA . ALA A 1 117 ? -7.052 16.290 49.777 1.00 15.32 407 ALA A CA 1
ATOM 647 C C . ALA A 1 117 ? -7.489 16.936 51.039 1.00 14.73 407 ALA A C 1
ATOM 648 O O . ALA A 1 117 ? -8.673 17.051 51.291 1.00 16.48 407 ALA A O 1
ATOM 650 N N . LEU A 1 118 ? -6.519 17.386 51.842 1.00 15.09 408 LEU A N 1
ATOM 651 C CA A LEU A 1 118 ? -6.749 18.317 52.939 0.50 16.02 408 LEU A CA 1
ATOM 652 C CA B LEU A 1 118 ? -6.809 18.319 52.924 0.50 16.36 408 LEU A CA 1
ATOM 653 C C . LEU A 1 118 ? -6.456 19.720 52.412 1.00 15.36 408 LEU A C 1
ATOM 654 O O . LEU A 1 118 ? -5.319 19.983 52.002 1.00 16.26 408 LEU A O 1
ATOM 663 N N . CYS A 1 119 ? -7.461 20.567 52.391 1.00 14.95 409 CYS A N 1
ATOM 664 C CA . CYS A 1 119 ? -7.351 21.945 51.886 1.00 16.05 409 CYS A CA 1
ATOM 665 C C . CYS A 1 119 ? -7.719 22.921 52.954 1.00 15.98 409 CYS A C 1
ATOM 666 O O . CYS A 1 119 ? -8.542 22.663 53.855 1.00 17.37 409 CYS A O 1
ATOM 669 N N . ILE A 1 120 ? -7.143 24.125 52.835 1.00 15.95 410 ILE A N 1
ATOM 670 C CA . ILE A 1 120 ? -7.471 25.256 53.678 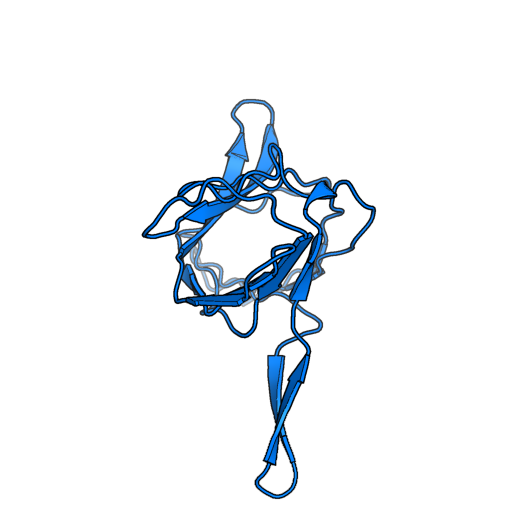1.00 16.05 410 ILE A CA 1
ATOM 671 C C . ILE A 1 120 ? -7.965 26.358 52.764 1.00 16.06 410 ILE A C 1
ATOM 672 O O . ILE A 1 120 ? -7.268 26.740 51.832 1.00 17.69 410 ILE A O 1
ATOM 677 N N . PHE A 1 121 ? -9.179 26.830 53.004 1.00 15.08 411 PHE A N 1
ATOM 678 C CA . PHE A 1 121 ? -9.766 27.942 52.260 1.00 15.60 411 PHE A CA 1
ATOM 679 C C . PHE A 1 121 ? -9.752 29.171 53.130 1.00 16.15 411 PHE A C 1
ATOM 680 O O . PHE A 1 121 ? -10.269 29.147 54.237 1.00 17.50 411 PHE A O 1
ATOM 688 N N . ILE A 1 122 ? -9.125 30.225 52.619 1.00 15.56 412 ILE A N 1
ATOM 689 C CA . ILE A 1 122 ? -9.071 31.525 53.295 1.00 15.29 412 ILE A CA 1
ATOM 690 C C . ILE A 1 122 ? -10.045 32.458 52.610 1.00 14.85 412 ILE A C 1
ATOM 691 O O . ILE A 1 122 ? -9.948 32.690 51.400 1.00 15.54 412 ILE A O 1
ATOM 696 N N . THR A 1 123 ? -11.005 32.983 53.381 1.00 15.76 413 THR A N 1
ATOM 697 C CA . THR A 1 123 ? -11.884 34.036 52.920 1.00 16.64 413 THR A CA 1
ATOM 698 C C . THR A 1 123 ? -11.532 35.305 53.720 1.00 17.10 413 THR A C 1
ATOM 699 O O . THR A 1 123 ? -10.704 35.258 54.635 1.00 17.13 413 THR A O 1
ATOM 703 N N . THR A 1 124 ? -12.164 36.427 53.397 1.00 17.60 414 THR A N 1
ATOM 704 C CA . THR A 1 124 ? -11.898 37.633 54.187 1.00 18.35 414 THR A CA 1
ATOM 705 C C . THR A 1 124 ? -12.175 37.403 55.659 1.00 18.59 414 THR A C 1
ATOM 706 O O . THR A 1 124 ? -11.380 37.837 56.531 1.00 18.37 414 THR A O 1
ATOM 710 N N . ASP A 1 125 ? -13.268 36.704 55.997 1.00 18.10 415 ASP A N 1
ATOM 711 C CA . ASP A 1 125 ? -13.666 36.547 57.375 1.00 18.96 415 ASP A CA 1
ATOM 712 C C . ASP A 1 125 ? -13.324 35.254 58.022 1.00 18.78 415 ASP A C 1
ATOM 713 O O . ASP A 1 125 ? -13.392 35.150 59.251 1.00 21.80 415 ASP A O 1
ATOM 718 N N . HIS A 1 126 ? -13.006 34.198 57.251 1.00 18.73 416 HIS A N 1
ATOM 719 C CA . HIS A 1 126 ? -12.909 32.854 57.825 1.00 19.71 416 HIS A CA 1
ATOM 720 C C . HIS A 1 126 ? -11.750 32.035 57.278 1.00 18.12 416 HIS A C 1
ATOM 721 O O . HIS A 1 126 ? -11.177 32.356 56.239 1.00 17.51 416 HIS A O 1
ATOM 728 N N . VAL A 1 127 ? -11.447 30.956 57.983 1.00 18.24 417 VAL A N 1
ATOM 729 C CA . VAL A 1 127 ? -10.509 29.942 57.569 1.00 19.19 417 VAL A CA 1
ATOM 730 C C . VAL A 1 127 ? -11.255 28.628 57.669 1.00 20.30 417 VAL A C 1
ATOM 731 O O . VAL A 1 127 ? -11.758 28.266 58.758 1.00 22.66 417 VAL A O 1
ATOM 735 N N . TYR A 1 128 ? -11.327 27.898 56.560 1.00 17.48 418 TYR A N 1
ATOM 736 C CA . TYR A 1 128 ? -12.029 26.612 56.506 1.00 18.10 418 TYR A CA 1
ATOM 737 C C . TYR A 1 128 ? -10.991 25.544 56.197 1.00 19.22 418 TYR A C 1
ATOM 738 O O . TYR A 1 128 ? -10.383 25.538 55.133 1.00 20.70 418 TYR A O 1
ATOM 747 N N . ARG A 1 129 ? -10.853 24.590 57.087 1.00 17.46 419 ARG A N 1
ATOM 748 C CA . ARG A 1 129 ? -9.952 23.476 56.941 1.00 17.34 419 ARG A CA 1
ATOM 749 C C . ARG A 1 129 ? -10.789 22.252 56.732 1.00 17.37 419 ARG A C 1
ATOM 750 O O . ARG A 1 129 ? -11.622 21.938 57.587 1.00 18.39 419 ARG A O 1
ATOM 758 N N . GLU A 1 130 ? -10.594 21.558 55.628 1.00 16.70 420 GLU A N 1
ATOM 759 C CA . GLU A 1 130 ? -11.524 20.479 55.255 1.00 17.81 420 GLU A CA 1
ATOM 760 C C . GLU A 1 130 ? -10.932 19.478 54.322 1.00 16.39 420 GLU A C 1
ATOM 761 O O . GLU A 1 130 ? -10.045 19.763 53.545 1.00 18.12 420 GLU A O 1
ATOM 767 N N . LEU A 1 131 ? -11.467 18.244 54.383 1.00 16.20 421 LEU A N 1
ATOM 768 C CA A LEU A 1 131 ? -11.171 17.245 53.368 0.50 15.80 421 LEU A CA 1
ATOM 769 C CA B LEU A 1 131 ? -11.195 17.253 53.370 0.50 16.36 421 LEU A CA 1
ATOM 770 C C . LEU A 1 131 ? -12.090 17.503 52.184 1.00 15.87 421 LEU A C 1
ATOM 771 O O . LEU A 1 131 ? -13.271 17.788 52.334 1.00 17.56 421 LEU A O 1
ATOM 780 N N . CYS A 1 132 ? -11.500 17.365 51.012 1.00 15.00 422 CYS A N 1
ATOM 781 C CA A CYS A 1 132 ? -12.179 17.602 49.714 0.50 15.59 422 CYS A CA 1
ATOM 782 C CA B CYS A 1 132 ? -12.290 17.511 49.780 0.50 15.40 422 CYS A CA 1
ATOM 783 C C . CYS A 1 132 ? -11.767 16.520 48.768 1.00 15.77 422 CYS A C 1
ATOM 784 O O . CYS A 1 132 ? -10.805 15.794 49.051 1.00 17.84 422 CYS A O 1
ATOM 789 N N . MET A 1 133 ? -12.431 16.381 47.634 1.00 15.74 423 MET A N 1
ATOM 790 C CA . MET A 1 133 ? -11.921 15.528 46.562 1.00 16.29 423 MET A CA 1
ATOM 791 C C . MET A 1 133 ? -11.542 16.403 45.392 1.00 17.00 423 MET A C 1
ATOM 792 O O . MET A 1 133 ? -12.184 17.434 45.136 1.00 17.19 423 MET A O 1
ATOM 797 N N . MET A 1 134 ? -10.493 16.032 44.714 1.00 15.95 424 MET A N 1
ATOM 798 C CA . MET A 1 134 ? -10.095 16.753 43.499 1.00 17.16 424 MET A CA 1
ATOM 799 C C . MET A 1 134 ? -9.757 15.827 42.394 1.00 16.35 424 MET A C 1
ATOM 800 O O . MET A 1 134 ? -9.370 14.683 42.595 1.00 15.64 424 MET A O 1
ATOM 805 N N . GLN A 1 135 ? -9.935 16.321 41.171 1.00 15.95 425 GLN A N 1
ATOM 806 C CA . GLN A 1 135 ? -9.804 15.477 40.002 1.00 16.41 425 GLN A CA 1
ATOM 807 C C . GLN A 1 135 ? -9.376 16.317 38.814 1.00 14.48 425 GLN A C 1
ATOM 808 O O . GLN A 1 135 ? -9.909 17.397 38.630 1.00 17.39 425 GLN A O 1
ATOM 814 N N . PHE A 1 136 ? -8.448 15.824 38.022 1.00 15.06 426 PHE A N 1
ATOM 815 C CA . PHE A 1 136 ? -8.042 16.494 36.763 1.00 16.05 426 PHE A CA 1
ATOM 816 C C . PHE A 1 136 ? -8.948 15.938 35.662 1.00 16.91 426 PHE A C 1
ATOM 817 O O . PHE A 1 136 ? -9.063 14.715 35.477 1.00 18.68 426 PHE A O 1
ATOM 825 N N . LEU A 1 137 ? -9.540 16.845 34.905 1.00 18.07 427 LEU A N 1
ATOM 826 C CA . LEU A 1 137 ? -10.471 16.496 33.807 1.00 20.18 427 LEU A CA 1
ATOM 827 C C . LEU A 1 137 ? -10.120 17.359 32.596 1.00 21.72 427 LEU A C 1
ATOM 828 O O . LEU A 1 137 ? -9.532 18.412 32.737 1.00 21.74 427 LEU A O 1
ATOM 833 N N . THR A 1 138 ? -10.459 16.887 31.411 1.00 20.13 428 THR A N 1
ATOM 834 C CA . THR A 1 138 ? -10.302 17.688 30.188 1.00 21.87 428 THR A CA 1
ATOM 835 C C . THR A 1 138 ? -11.680 17.974 29.649 1.00 21.68 428 THR A C 1
ATOM 836 O O . THR A 1 138 ? -12.503 17.083 29.502 1.00 22.43 428 THR A O 1
ATOM 840 N N . ASP A 1 139 ? -11.918 19.245 29.345 1.00 22.74 429 ASP A N 1
ATOM 841 C CA . ASP A 1 139 ? -13.184 19.724 28.769 1.00 24.64 429 ASP A CA 1
ATOM 842 C C . ASP A 1 139 ? -13.342 19.112 27.376 1.00 27.23 429 ASP A C 1
ATOM 843 O O . ASP A 1 139 ? -12.354 18.764 26.729 1.00 25.41 429 ASP A O 1
ATOM 848 N N . VAL A 1 140 ? -14.592 18.943 26.934 1.00 29.59 430 VAL A N 1
ATOM 849 C CA . VAL A 1 140 ? -14.823 18.552 25.521 1.00 31.97 430 VAL A CA 1
ATOM 850 C C . VAL A 1 140 ? -14.068 19.492 24.557 1.00 33.30 430 VAL A C 1
ATOM 851 O O . VAL A 1 140 ? -13.545 19.047 23.528 1.00 33.87 430 VAL A O 1
ATOM 855 N N . ASP A 1 141 ? -13.944 20.764 24.946 1.00 32.57 431 ASP A N 1
ATOM 856 C CA . ASP A 1 141 ? -13.186 21.760 24.172 1.00 33.57 431 ASP A CA 1
ATOM 857 C C . ASP A 1 141 ? -11.647 21.667 24.292 1.00 34.17 431 ASP A C 1
ATOM 858 O O . ASP A 1 141 ? -10.945 22.535 23.758 1.00 34.08 431 ASP A O 1
ATOM 863 N N . LYS A 1 142 ? -11.142 20.639 25.004 1.00 30.22 432 LYS A N 1
ATOM 864 C CA . LYS A 1 142 ? -9.721 20.329 25.213 1.00 30.54 432 LYS A CA 1
ATOM 865 C C . LYS A 1 142 ? -9.010 21.127 26.334 1.00 25.14 432 LYS A C 1
ATOM 866 O O . LYS A 1 142 ? -7.841 20.883 26.567 1.00 28.30 432 LYS A O 1
ATOM 872 N N . THR A 1 143 ? -9.721 22.012 27.002 1.00 24.48 433 THR A N 1
ATOM 873 C CA . THR A 1 143 ? -9.137 22.800 28.098 1.00 22.44 433 THR A CA 1
ATOM 874 C C . THR A 1 143 ? -8.913 21.856 29.309 1.00 21.54 433 THR A C 1
ATOM 875 O O . THR A 1 143 ? -9.853 21.184 29.738 1.00 22.28 433 THR A O 1
ATOM 879 N N . PRO A 1 144 ? -7.704 21.818 29.853 1.00 20.72 434 PRO A N 1
ATOM 880 C CA . PRO A 1 144 ? -7.462 21.089 31.132 1.00 20.10 434 PRO A CA 1
ATOM 881 C C . PRO A 1 144 ? -8.060 21.841 32.311 1.00 18.92 434 PRO A C 1
ATOM 882 O O . PRO A 1 144 ? -7.955 23.071 32.410 1.00 19.11 434 PRO A O 1
ATOM 886 N N . PHE A 1 145 ? -8.681 21.083 33.227 1.00 17.70 435 PHE A N 1
ATOM 887 C CA . PHE A 1 145 ? -9.200 21.622 34.466 1.00 16.68 435 PHE A CA 1
ATOM 888 C C . PHE A 1 145 ? -8.755 20.777 35.658 1.00 15.90 435 PHE A C 1
ATOM 889 O O . PHE A 1 145 ? -8.576 19.562 35.538 1.00 17.69 435 PHE A O 1
ATOM 897 N N . LEU A 1 146 ? -8.583 21.459 36.772 1.00 15.77 436 LEU A N 1
ATOM 898 C CA . LEU A 1 146 ? -8.598 20.803 38.102 1.00 14.86 436 LEU A CA 1
ATOM 899 C C . LEU A 1 146 ? -9.908 21.138 38.769 1.00 15.07 436 LEU A C 1
ATOM 900 O O . LEU A 1 146 ? -10.280 22.307 38.888 1.00 15.91 436 LEU A O 1
ATOM 905 N N . VAL A 1 147 ? -10.649 20.119 39.185 1.00 15.90 437 VAL 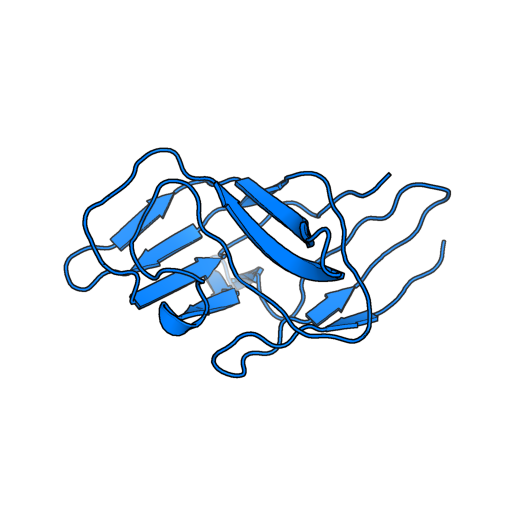A N 1
ATOM 906 C CA . VAL A 1 147 ? -11.961 20.280 39.782 1.00 15.57 437 VAL A CA 1
ATOM 907 C C . VAL A 1 147 ? -11.861 19.914 41.247 1.00 16.52 437 VAL A C 1
ATOM 908 O O . VAL A 1 147 ? -11.208 18.908 41.573 1.00 16.41 437 VAL A O 1
ATOM 912 N N . VAL A 1 148 ? -12.470 20.730 42.103 1.00 15.26 438 VAL A N 1
ATOM 913 C CA . VAL A 1 148 ? -12.457 20.478 43.545 1.00 15.43 438 VAL A CA 1
ATOM 914 C C . VAL A 1 148 ? -13.892 20.353 43.989 1.00 15.80 438 VAL A C 1
ATOM 915 O O . VAL A 1 148 ? -14.712 21.241 43.715 1.00 16.56 438 VAL A O 1
ATOM 919 N N . LEU A 1 149 ? -14.213 19.254 44.678 1.00 15.54 439 LEU A N 1
ATOM 920 C CA . LEU A 1 149 ? -15.556 19.038 45.210 1.00 17.39 439 LEU A CA 1
ATOM 921 C C . LEU A 1 149 ? -15.537 19.122 46.710 1.00 17.04 439 LEU A C 1
ATOM 922 O O . LEU A 1 149 ? -14.682 18.531 47.365 1.00 17.44 439 LEU A O 1
ATOM 927 N N . ARG A 1 150 ? -16.457 19.879 47.285 1.00 17.95 440 ARG A N 1
ATOM 928 C CA . ARG A 1 150 ? -16.530 20.142 48.705 1.00 18.13 440 ARG A CA 1
ATOM 929 C C . ARG A 1 150 ? -17.882 19.738 49.253 1.00 19.04 440 ARG A C 1
ATOM 930 O O . ARG A 1 150 ? -18.835 19.508 48.481 1.00 19.05 440 ARG A O 1
ATOM 938 N N . SER A 1 151 ? -17.976 19.671 50.571 1.00 19.95 441 SER A N 1
ATOM 939 C CA A SER A 1 151 ? -19.233 19.317 51.255 0.50 20.76 441 SER A CA 1
ATOM 940 C CA B SER A 1 151 ? -19.234 19.302 51.216 0.50 21.42 441 SER A CA 1
ATOM 941 C C . SER A 1 151 ? -20.220 20.463 51.363 1.00 23.60 441 SER A C 1
ATOM 942 O O . SER A 1 151 ? -21.453 20.259 51.228 1.00 25.55 441 SER A O 1
ATOM 947 N N . GLU A 1 152 ? -19.722 21.670 51.634 1.00 21.97 442 GLU A N 1
ATOM 948 C CA . GLU A 1 152 ? -20.600 22.791 52.034 1.00 25.18 442 GLU A CA 1
ATOM 949 C C . GLU A 1 152 ? -20.311 24.130 51.373 1.00 25.21 442 GLU A C 1
ATOM 950 O O . GLU A 1 152 ? -19.274 24.754 51.672 1.00 26.31 442 GLU A O 1
ATOM 956 N N . SER A 1 153 ? -21.235 24.609 50.551 1.00 23.21 443 SER A N 1
ATOM 957 C CA . SER A 1 153 ? -21.111 25.930 49.927 1.00 24.46 443 SER A CA 1
ATOM 958 C C . SER A 1 153 ? -21.216 27.058 50.952 1.00 24.33 443 SER A C 1
ATOM 959 O O . SER A 1 153 ? -21.896 26.917 51.977 1.00 24.99 443 SER A O 1
ATOM 962 N N . LYS A 1 154 ? -20.471 28.134 50.692 1.00 23.95 444 LYS A N 1
ATOM 963 C CA . LYS A 1 154 ? -20.483 29.334 51.523 1.00 24.80 444 LYS A CA 1
ATOM 964 C C . LYS A 1 154 ? -20.671 30.515 50.594 1.00 24.33 444 LYS A C 1
ATOM 965 O O . LYS A 1 154 ? -20.115 30.539 49.485 1.00 25.82 444 LYS A O 1
ATOM 971 N N . HIS A 1 155 ? -21.405 31.528 51.055 1.00 27.37 445 HIS A N 1
ATOM 972 C CA . HIS A 1 155 ? -21.597 32.759 50.286 1.00 28.92 445 HIS A CA 1
ATOM 973 C C . HIS A 1 155 ? -20.474 33.724 50.604 1.00 27.81 445 HIS A C 1
ATOM 974 O O . HIS A 1 155 ? -20.662 34.769 51.250 1.00 26.53 445 HIS A O 1
ATOM 981 N N . GLU A 1 156 ? -19.271 33.305 50.214 1.00 23.95 446 GLU A N 1
ATOM 982 C CA . GLU A 1 156 ? -18.025 34.037 50.491 1.00 21.67 446 GLU A CA 1
ATOM 983 C C . GLU A 1 156 ? -17.102 33.858 49.315 1.00 21.44 446 GLU A C 1
ATOM 984 O O . GLU A 1 156 ? -17.230 32.917 48.552 1.00 21.91 446 GLU A O 1
ATOM 990 N N . THR A 1 157 ? -16.180 34.794 49.154 1.00 20.92 447 THR A N 1
ATOM 991 C CA . THR A 1 157 ? -15.177 34.785 48.088 1.00 20.66 447 THR A CA 1
ATOM 992 C C . THR A 1 157 ? -13.891 34.110 48.573 1.00 19.77 447 THR A C 1
ATOM 993 O O . THR A 1 157 ? -13.399 34.389 49.668 1.00 19.52 447 THR A O 1
ATOM 997 N N . ILE A 1 158 ? -13.380 33.214 47.734 1.00 18.35 448 ILE A N 1
ATOM 998 C CA . ILE A 1 158 ? -12.080 32.601 48.010 1.00 17.26 448 ILE A CA 1
ATOM 999 C C . ILE A 1 158 ? -10.984 33.647 47.807 1.00 17.27 448 ILE A C 1
ATOM 1000 O O . ILE A 1 158 ? -10.879 34.229 46.735 1.00 17.90 448 ILE A O 1
ATOM 1005 N N . GLN A 1 159 ? -10.176 33.851 48.849 1.00 16.35 449 GLN A N 1
ATOM 1006 C CA . GLN A 1 159 ? -8.922 34.563 48.716 1.00 16.00 449 GLN A CA 1
ATOM 1007 C C . GLN A 1 159 ? -7.811 33.592 48.335 1.00 15.36 449 GLN A C 1
ATOM 1008 O O . GLN A 1 159 ? -7.101 33.814 47.357 1.00 15.71 449 GLN A O 1
ATOM 1014 N N . TYR A 1 160 ? -7.688 32.492 49.087 1.00 14.86 450 TYR A N 1
ATOM 1015 C CA . TYR A 1 160 ? -6.721 31.455 48.791 1.00 15.71 450 TYR A CA 1
ATOM 1016 C C . TYR A 1 160 ? -7.302 30.080 49.043 1.00 15.16 450 TYR A C 1
ATOM 1017 O O . TYR A 1 160 ? -8.119 29.935 49.950 1.00 15.43 450 TYR A O 1
ATOM 1026 N N . MET A 1 161 ? -6.813 29.117 48.264 1.00 15.30 451 MET A N 1
ATOM 1027 C CA . MET A 1 161 ? -6.958 27.695 48.630 1.00 14.43 451 MET A CA 1
ATOM 1028 C C . MET A 1 161 ? -5.585 27.123 48.764 1.00 14.85 451 MET A C 1
ATOM 1029 O O . MET A 1 161 ? -4.842 27.132 47.780 1.00 16.39 451 MET A O 1
ATOM 1034 N N . HIS A 1 162 ? -5.288 26.559 49.921 1.00 14.25 452 HIS A N 1
ATOM 1035 C CA . HIS A 1 162 ? -4.023 25.877 50.138 1.00 14.99 452 HIS A CA 1
ATOM 1036 C C . HIS A 1 162 ? -4.255 24.374 50.137 1.00 15.60 452 HIS A C 1
ATOM 1037 O O . HIS A 1 162 ? -5.034 23.905 50.955 1.00 16.60 452 HIS A O 1
ATOM 1044 N N . ILE A 1 163 ? -3.597 23.650 49.260 1.00 15.42 453 ILE A N 1
ATOM 1045 C CA . ILE A 1 163 ? -3.587 22.177 49.327 1.00 15.55 453 ILE A CA 1
ATOM 1046 C C . ILE A 1 163 ? -2.460 21.775 50.269 1.00 15.95 453 ILE A C 1
ATOM 1047 O O . ILE A 1 163 ? -1.288 21.995 49.958 1.00 17.68 453 ILE A O 1
ATOM 1052 N N . VAL A 1 164 ? -2.806 21.200 51.399 1.00 16.10 454 VAL A N 1
ATOM 1053 C CA . VAL A 1 164 ? -1.847 20.787 52.400 1.00 16.78 454 VAL A CA 1
ATOM 1054 C C . VAL A 1 164 ? -1.252 19.423 52.054 1.00 18.31 454 VAL A C 1
ATOM 1055 O O . VAL A 1 164 ? -0.039 19.243 52.035 1.00 19.62 454 VAL A O 1
ATOM 1059 N N . THR A 1 165 ? -2.123 18.482 51.742 1.00 18.32 455 THR A N 1
ATOM 1060 C CA . THR A 1 165 ? -1.658 17.159 51.292 1.00 20.24 455 THR A CA 1
ATOM 1061 C C . THR A 1 165 ? -2.794 16.524 50.469 1.00 16.52 455 THR A C 1
ATOM 1062 O O . THR A 1 165 ? -3.951 16.883 50.617 1.00 17.96 455 THR A O 1
ATOM 1066 N N . VAL A 1 166 ? -2.389 15.685 49.513 1.00 15.98 456 VAL A N 1
ATOM 1067 C CA . VAL A 1 166 ? -3.360 15.028 48.619 1.00 15.86 456 VAL A CA 1
ATOM 1068 C C . VAL A 1 166 ? -2.846 13.630 48.289 1.00 14.82 456 VAL A C 1
ATOM 1069 O O . VAL A 1 166 ? -1.658 13.387 48.100 1.00 15.59 456 VAL A O 1
ATOM 1073 N N . HIS A 1 167 ? -3.767 12.682 48.249 1.00 14.20 457 HIS A N 1
ATOM 1074 C CA . HIS A 1 167 ? -3.417 11.316 47.850 1.00 14.06 457 HIS A CA 1
ATOM 1075 C C . HIS A 1 167 ? -3.018 11.334 46.362 1.00 14.34 457 HIS A C 1
ATOM 1076 O O . HIS A 1 167 ? -3.592 12.097 45.581 1.00 14.47 457 HIS A O 1
ATOM 1083 N N . PRO A 1 168 ? -2.072 10.482 45.946 1.00 14.78 458 PRO A N 1
ATOM 1084 C CA . PRO A 1 168 ? -1.669 10.521 44.551 1.00 15.25 458 PRO A CA 1
ATOM 1085 C C . PRO A 1 168 ? -2.842 10.312 43.591 1.00 15.01 458 PRO A C 1
ATOM 1086 O O . PRO A 1 168 ? -3.834 9.653 43.910 1.00 15.09 458 PRO A O 1
ATOM 1090 N N . PHE A 1 169 ? -2.698 10.843 42.380 1.00 15.66 459 PHE A N 1
ATOM 1091 C CA . PHE A 1 169 ? -3.740 10.751 41.378 1.00 16.05 459 PHE A CA 1
ATOM 1092 C C . PHE A 1 169 ? -3.582 9.522 40.492 1.00 17.48 459 PHE A C 1
ATOM 1093 O O . PHE A 1 169 ? -2.494 9.326 39.937 1.00 19.85 459 PHE A O 1
ATOM 1101 N N . LEU A 1 170 ? -4.626 8.715 40.354 1.00 16.96 460 LEU A N 1
ATOM 1102 C CA . LEU A 1 170 ? -4.592 7.512 39.551 1.00 17.92 460 LEU A CA 1
ATOM 1103 C C . LEU A 1 170 ? -5.302 7.760 38.227 1.00 18.49 460 LEU A C 1
ATOM 1104 O O . LEU A 1 170 ? -6.351 8.431 38.171 1.00 18.68 460 LEU A O 1
ATOM 1109 N N . SER A 1 171 ? -4.717 7.190 37.164 1.00 20.14 461 SER A N 1
ATOM 1110 C CA . SER A 1 171 ? -5.360 7.171 35.844 1.00 23.16 461 SER A CA 1
ATOM 1111 C C . SER A 1 171 ? -5.240 5.752 35.299 1.00 23.99 461 SER A C 1
ATOM 1112 O O . SER A 1 171 ? -4.178 5.158 35.386 1.00 24.76 461 SER A O 1
ATOM 1115 N N . LEU A 1 172 ? -6.344 5.214 34.811 1.00 28.45 462 LEU A N 1
ATOM 1116 C CA . LEU A 1 172 ? -6.368 3.876 34.197 1.00 31.67 462 LEU A CA 1
ATOM 1117 C C . LEU A 1 172 ? -6.422 4.044 32.682 1.00 36.42 462 LEU A C 1
ATOM 1118 O O . LEU A 1 172 ? -7.312 4.734 32.191 1.00 41.88 462 LEU A O 1
#

=== Feature glossary ===
A reading guide for the features in this record.

Start from the sequence.

  · This is the polypeptide sequence — one letter per residue, N-terminus first. Length ranges from a few dozen residues for small domains to over a thousand for large multi-domain proteins.

Fold it, and you get atomic coordinates and the backbone conformation that goes with them.

  · Structure coordinates are given as an mmCIF _atom_site loop: one row per atom with element, residue name, chain id, sequence number, and x/y/z position in Å. Only the four main-chain atoms per residue are included here; side chains are omitted to keep the record compact.

  · Backbone dihedral angles. Every residue except chain termini has a φ (preceding-C → N → Cα → C) and a ψ (N → Cα → C → next-N). They are reported in degrees following the IUPAC sign convention. Secondary structure is essentially a statement about which (φ, ψ) basin each residue occupies.

  · The SS8 string is DSSP's per-residue secondary-structure call. α-helix (H) means an i→i+4 H-bond ladder; β-strand (E) means the residue participates in a β-sheet; 3₁₀ (G) and π (I) are tighter and wider helices; T/S are turns/bends; '-' is loop.

  · SS3 is a coarse helix/strand/coil call (letters a/b/c) made by the P-SEA algorithm from inter-Cα distances and dihedrals. It is less detailed than DSSP but needs only Cα positions.

Summarize the fold with a handful of shape descriptors and a per-residue structural alphabet.

  · Radius of gyration (Rg) is the root-mean-square distance of Cα atoms from their centroid — a single number for overall size and compactness. A globular domain of N residues has Rg ≈ 2.2·N^0.38 Å; an extended or disordered chain has a much larger Rg. The Cα contact count is the number of residue pairs whose Cα atoms are within 8 Å and are more than four positions apart in sequence — a standard proxy for tertiary packing density. The bounding box is the smallest axis-aligned box enclosing all Cα atoms.

  · The Foldseek 3Di string encodes local tertiary geometry as a 20-letter alphabet — one character per residue — derived from the relative positions of nearby Cα atoms. Unlike the amino-acid sequence, 3Di is a direct function of the 3D structure, so two proteins with the same fold have similar 3Di strings even at low sequence identity.

  · Solvent-accessible surface area (SASA) is the area in Å² traced out by the centre of a 1.4 Å probe sphere (a water molecule) rolled over the protein's van der Waals surface (Shrake–Rupley / Lee–Richards construction). Buried residues have near-zero SASA; fully exposed residues can exceed 200 Å². The total SASA scales roughly with the number of surface residues.

Ask how reliable the model is.

  · pLDDT (predicted Local Distance Difference Test) is AlphaFold's per-residue confidence score, ranging from 0 to 100. Values above 90 indicate high confidence (typically well-packed cores); 70–90 is confident; 50–70 low confidence; below 50 usually means the region is disordered or the prediction is unreliable there. AlphaFold stores pLDDT in the mmCIF B-factor column.

  · B-factor (Debye–Waller factor) reflects atomic displacement in the crystal lattice. It is an experimental observable (units Å²), not a prediction; low values mean the atom is pinned down, high values mean it moves or is heterogeneous across the crystal.

  · Predicted Aligned Error (PAE) is an AlphaFold confidence matrix: entry (i, j) is the expected error in the position of residue j, in ångströms, when the prediction is superimposed on the true structure at residue i. Low PAE within a block of residues means that block is internally rigid and well-predicted; high PAE between two blocks means their relative placement is uncertain even if each block individually is confident.

Place it in context: what it resembles, what it is annotated as, and how it looks.

  · Nearest PDB neighbors are the top structural matches found by Foldseek when searching this structure against the entire Protein Data Bank. Each hit reports a TM-score (0 to 1; >0.5 almost always implies the same fold) and an E-value. These are *structural* homologs — they may share no detectable sequence similarity.

  · Functional annotations link the protein to curated databases. InterPro entries identify conserved domains and families by matching the sequence against member-database signatures (Pfam, PROSITE, CDD, …). Gene Ontology (GO) terms describe molecular function, biological process, and cellular component in a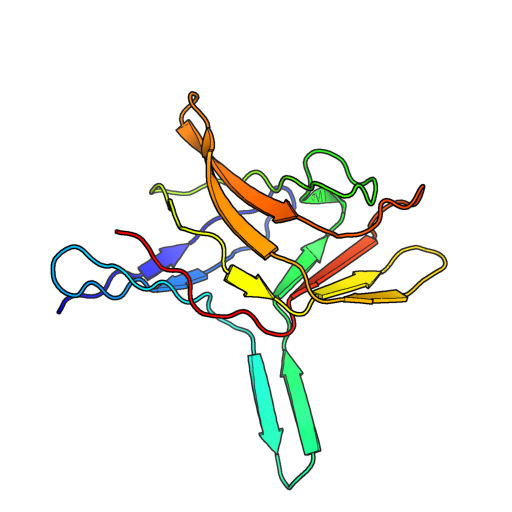 controlled vocabulary. CATH places the structure in a hierarchical fold classification (Class/Architecture/Topology/Homologous-superfamily). The organism is the source species.

  · Three diagnostic plots accompany the record. The Cα contact map visualizes the tertiary structure as a 2D adjacency matrix (8 Å cutoff, sequence-local contacts suppressed). The Ramachandran plot shows the distribution of backbone (φ, ψ) torsions, with points in the α and β basins reflecting secondary structure content. The PAE plot shows AlphaFold's inter-residue confidence as a color matrix.

  · Six rendered views show the 3D structure from the faces of a cube — i.e. along ±x, ±y, ±z. Rendering representation is drawn randomly per protein from cartoon (secondary-structure ribbons), sticks (backbone bonds), or molecular surface; coloring is either N→C rainbow (blue at the N-terminus through red at the C-terminus) or one color per chain.